Protein AF-A0A1J1J321-F1 (afdb_monomer_lite)

InterPro domains:
  IPR001199 Cytochrome b5-like heme/steroid binding domain [PF00173] (39-88)
  IPR018506 Cytochrome b5, heme-binding site [PS00191] (56-63)
  IPR036400 Cytochrome b5-like heme/steroid binding domain superfamily [G3DSA:3.10.120.10] (27-93)
  IPR036400 Cytochrome b5-like heme/steroid binding domain superfamily [SSF55856] (29-110)
  IPR053100 Cytochrome b5-related [PTHR16740] (10-153)

Secondary structure (DSSP, 8-state):
--------TT-SBSSPPTTTT-S---HHHHHHHHHHHTT-TTSEEETTEEE--HHHHHH-TT-S--SHHHHHH--STHHHHHHGGGEEEE-SSPPSBS----TTSHHHHHHHHHHHHHHHS---HHHHHHHHHHHHHHHHHHHHHHHHHHHHHHHHHHHTT--

Sequence (163 aa):
MSEDGQNKHASILRKYPTYRDDFVNGSWKWIEGRQMDDNAEGLWRVHDKLCDLKKFVTAHPGGSDITEAFEAYHLTEKASNILQKYFVKDAELPRNYKFTFKDDGFYRTLKRRATKVYENMDKSSLLLRKSKLISDLNLFLFFFTSLLFVRMRECFSISFRLV

Structure (mmCIF, N/CA/C/O backbone):
data_AF-A0A1J1J321-F1
#
_entry.id   AF-A0A1J1J321-F1
#
loop_
_atom_site.group_PDB
_atom_site.id
_atom_site.type_symbol
_atom_site.label_atom_id
_atom_site.label_alt_id
_atom_site.label_comp_id
_atom_site.label_asym_id
_atom_site.label_entity_id
_atom_site.label_seq_id
_atom_site.pdbx_PDB_ins_code
_atom_site.Cartn_x
_atom_site.Cartn_y
_atom_site.Cartn_z
_atom_site.occupancy
_atom_site.B_iso_or_equiv
_atom_site.auth_seq_id
_atom_site.auth_comp_id
_atom_site.auth_asym_id
_atom_site.auth_atom_id
_atom_site.pdbx_PDB_model_num
ATOM 1 N N . MET A 1 1 ? 2.886 -20.462 29.365 1.00 34.28 1 MET A N 1
ATOM 2 C CA . MET A 1 1 ? 3.421 -20.397 27.991 1.00 34.28 1 MET A CA 1
ATOM 3 C C . MET A 1 1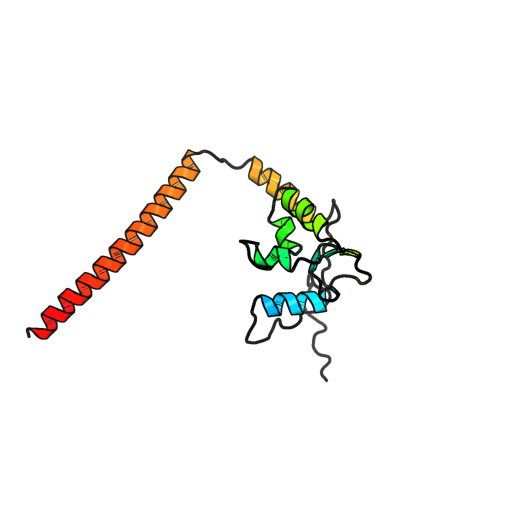 ? 3.894 -18.964 27.808 1.00 34.28 1 MET A C 1
ATOM 5 O O . MET A 1 1 ? 3.069 -18.067 27.860 1.00 34.28 1 MET A O 1
ATOM 9 N N . SER A 1 2 ? 5.213 -18.808 27.826 1.00 36.81 2 SER A N 1
ATOM 10 C CA . SER A 1 2 ? 6.068 -17.610 27.913 1.00 36.81 2 SER A CA 1
ATOM 11 C C . SER A 1 2 ? 5.434 -16.224 27.698 1.00 36.81 2 SER A C 1
ATOM 13 O O . SER A 1 2 ? 5.147 -15.813 26.576 1.00 36.81 2 SER A O 1
ATOM 15 N N . GLU A 1 3 ? 5.358 -15.471 28.798 1.00 42.59 3 GLU A N 1
ATOM 16 C CA . GLU A 1 3 ? 5.401 -14.006 28.835 1.00 42.59 3 GLU A CA 1
ATOM 17 C C . GLU A 1 3 ? 6.814 -13.532 28.442 1.00 42.59 3 GLU A C 1
ATOM 19 O O . GLU A 1 3 ? 7.637 -13.214 29.294 1.00 42.59 3 GLU A O 1
ATOM 24 N N . ASP A 1 4 ? 7.137 -13.528 27.150 1.00 41.94 4 ASP A N 1
ATOM 25 C CA . ASP A 1 4 ? 8.352 -12.878 26.646 1.00 41.94 4 ASP A CA 1
ATOM 26 C C . ASP A 1 4 ? 7.998 -12.051 25.408 1.00 41.94 4 ASP A C 1
ATOM 28 O O . ASP A 1 4 ? 7.535 -12.576 24.398 1.00 41.94 4 ASP A O 1
ATOM 32 N N . GLY A 1 5 ? 8.144 -10.731 25.509 1.00 45.97 5 GLY A N 1
ATOM 33 C CA . GLY A 1 5 ? 7.835 -9.822 24.402 1.00 45.97 5 GLY A CA 1
ATOM 34 C C . GLY A 1 5 ? 7.483 -8.386 24.788 1.00 45.97 5 GLY A C 1
ATOM 35 O O . GLY A 1 5 ? 7.221 -7.572 23.904 1.00 45.97 5 GLY A O 1
ATOM 36 N N . GLN A 1 6 ? 7.480 -8.029 26.077 1.00 42.66 6 GLN A N 1
ATOM 37 C CA . GLN A 1 6 ? 7.041 -6.700 26.527 1.00 42.66 6 GLN A CA 1
ATOM 38 C C . GLN A 1 6 ? 8.032 -5.537 26.326 1.00 42.66 6 GLN A C 1
ATOM 40 O O . GLN A 1 6 ? 7.723 -4.429 26.746 1.00 42.66 6 GLN A O 1
ATOM 45 N N . ASN A 1 7 ? 9.169 -5.683 25.638 1.00 52.00 7 ASN A N 1
ATOM 46 C CA . ASN A 1 7 ? 10.048 -4.528 25.398 1.00 52.00 7 ASN A CA 1
ATOM 47 C C . ASN A 1 7 ? 10.748 -4.547 24.039 1.00 52.00 7 ASN A C 1
ATOM 49 O O . ASN A 1 7 ? 11.848 -5.078 23.928 1.00 52.00 7 ASN A O 1
ATOM 53 N N . LYS A 1 8 ? 10.166 -3.870 23.034 1.00 44.06 8 LYS A N 1
ATOM 54 C CA . LYS A 1 8 ? 10.920 -3.262 21.917 1.00 44.06 8 LYS A CA 1
ATOM 55 C C . LYS A 1 8 ? 10.297 -1.918 21.502 1.00 44.06 8 LYS A C 1
ATOM 57 O O . LYS A 1 8 ? 9.257 -1.870 20.854 1.00 44.06 8 LYS A O 1
ATOM 62 N N . HIS A 1 9 ? 10.948 -0.841 21.948 1.00 48.03 9 HIS A N 1
ATOM 63 C CA . HIS A 1 9 ? 11.021 0.515 21.383 1.00 48.03 9 HIS A CA 1
ATOM 64 C C . HIS A 1 9 ? 9.906 0.946 20.414 1.00 48.03 9 HIS A C 1
ATOM 66 O O . HIS A 1 9 ? 9.877 0.498 19.275 1.00 48.03 9 HIS A O 1
ATOM 72 N N . ALA A 1 10 ? 9.046 1.877 20.851 1.00 51.78 10 ALA A N 1
ATOM 73 C CA . ALA A 1 10 ? 8.192 2.735 20.012 1.00 51.78 10 ALA A CA 1
ATOM 74 C C . ALA A 1 10 ? 7.673 2.099 18.701 1.00 51.78 10 ALA A C 1
ATOM 76 O O . ALA A 1 10 ? 7.763 2.695 17.630 1.00 51.78 10 ALA A O 1
ATOM 77 N N . SER A 1 11 ? 7.115 0.887 18.770 1.00 70.12 11 SER A N 1
ATOM 78 C CA . SER A 1 11 ? 6.530 0.258 17.587 1.00 70.12 11 SER A CA 1
ATOM 79 C C . SER A 1 11 ? 5.295 1.046 17.143 1.00 70.12 11 SER A C 1
ATOM 81 O O . SER A 1 11 ? 4.466 1.446 17.969 1.00 70.12 11 SER A O 1
ATOM 83 N N . ILE A 1 12 ? 5.159 1.274 15.835 1.00 80.50 12 ILE A N 1
ATOM 84 C CA . ILE A 1 12 ? 3.959 1.864 15.209 1.00 80.50 12 ILE A CA 1
ATOM 85 C C . ILE A 1 12 ? 2.721 0.965 15.377 1.00 80.50 12 ILE A C 1
ATOM 87 O O . ILE A 1 12 ? 1.590 1.413 15.165 1.00 80.50 12 ILE A O 1
ATOM 91 N N . LEU A 1 13 ? 2.952 -0.285 15.789 1.00 82.50 13 LEU A N 1
ATOM 92 C CA . LEU A 1 13 ? 1.957 -1.309 16.059 1.00 82.50 13 LEU A CA 1
ATOM 93 C C . LEU A 1 13 ? 1.618 -1.384 17.550 1.00 82.50 13 LEU A C 1
ATOM 95 O O . LEU A 1 13 ? 2.434 -1.034 18.407 1.00 82.50 13 LEU A O 1
ATOM 99 N N . ARG A 1 14 ? 0.409 -1.851 17.868 1.00 84.94 14 ARG A N 1
ATOM 100 C CA . ARG A 1 14 ? -0.016 -2.109 19.257 1.00 84.94 14 ARG A CA 1
ATOM 101 C C . ARG A 1 14 ? 0.354 -3.523 19.723 1.00 84.94 14 ARG A C 1
ATOM 103 O O . ARG A 1 14 ? 0.640 -3.721 20.895 1.00 84.94 14 ARG A O 1
ATOM 110 N N . LYS A 1 15 ? 0.381 -4.468 18.791 1.00 87.19 15 LYS A N 1
ATOM 111 C CA . LYS A 1 15 ? 0.632 -5.903 18.924 1.00 87.19 15 LYS A CA 1
ATOM 112 C C . LYS A 1 15 ? 1.557 -6.329 17.782 1.00 87.19 15 LYS A C 1
ATOM 114 O O . LYS A 1 15 ? 1.460 -5.813 16.666 1.00 87.19 15 LYS A O 1
ATOM 119 N N . TYR A 1 16 ? 2.460 -7.264 18.054 1.00 86.25 16 TYR A N 1
ATOM 120 C CA . TYR A 1 16 ? 3.321 -7.841 17.023 1.00 86.25 16 TYR A CA 1
ATOM 121 C C . TYR A 1 16 ? 2.485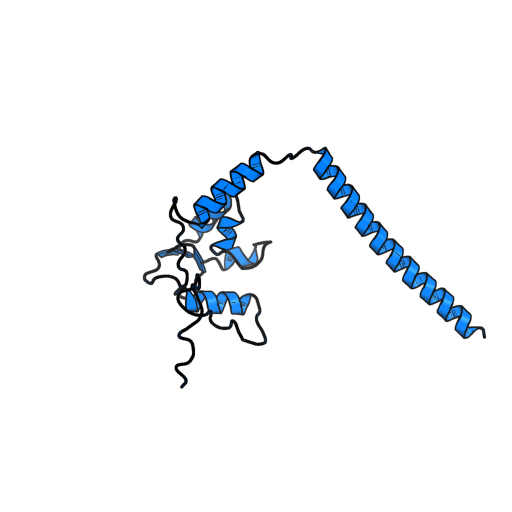 -8.590 15.962 1.00 86.25 16 TYR A C 1
ATOM 123 O O . TYR A 1 16 ? 1.538 -9.275 16.356 1.00 86.25 16 TYR A O 1
ATOM 131 N N . PRO A 1 17 ? 2.776 -8.459 14.650 1.00 88.25 17 PRO A N 1
ATOM 132 C CA . PRO A 1 17 ? 1.925 -9.040 13.619 1.00 88.25 17 PRO A CA 1
ATOM 133 C C . PRO A 1 17 ? 1.899 -10.567 13.659 1.00 88.25 17 PRO A C 1
ATOM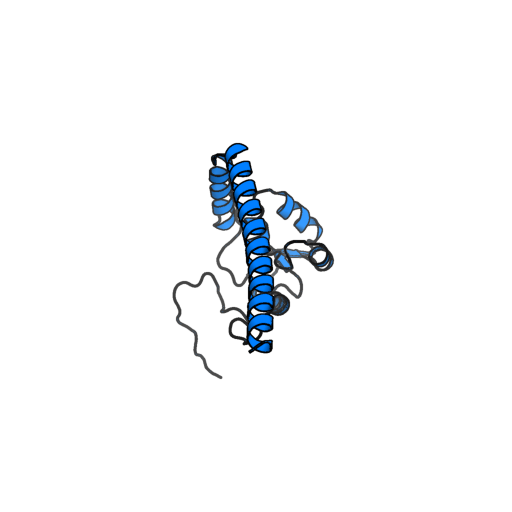 135 O O . PRO A 1 17 ? 2.937 -11.223 13.774 1.00 88.25 17 PRO A O 1
ATOM 138 N N . THR A 1 18 ? 0.706 -11.123 13.500 1.00 88.50 18 THR A N 1
ATOM 139 C CA . THR A 1 18 ? 0.479 -12.561 13.379 1.00 88.50 18 THR A CA 1
ATOM 140 C C . THR A 1 18 ? 1.156 -13.081 12.101 1.00 88.50 18 THR A C 1
ATOM 142 O O . THR A 1 18 ? 1.161 -12.406 11.071 1.00 88.50 18 THR A O 1
ATOM 145 N N . TYR A 1 19 ? 1.767 -14.270 12.175 1.00 88.75 19 TYR A N 1
ATOM 146 C CA . TYR A 1 19 ? 2.525 -14.922 11.090 1.00 88.75 19 TYR A CA 1
ATOM 147 C C . TYR A 1 19 ? 3.781 -14.187 10.599 1.00 88.75 19 TYR A C 1
ATOM 149 O O . TYR A 1 19 ? 4.318 -14.523 9.545 1.00 88.75 19 TYR A O 1
ATOM 157 N N . ARG A 1 20 ? 4.275 -13.179 11.329 1.00 84.94 20 ARG A N 1
ATOM 158 C CA . ARG A 1 20 ? 5.452 -12.410 10.898 1.00 84.94 20 ARG A CA 1
ATOM 159 C C . ARG A 1 20 ? 6.730 -13.246 10.815 1.00 84.94 20 ARG A C 1
ATOM 161 O O . ARG A 1 20 ? 7.523 -13.023 9.903 1.00 84.94 20 ARG A O 1
ATOM 168 N N . ASP A 1 21 ? 6.908 -14.165 11.759 1.00 87.75 21 ASP A N 1
ATOM 169 C CA . ASP A 1 21 ? 8.135 -14.957 11.923 1.00 87.75 21 ASP A CA 1
ATOM 170 C C . ASP A 1 21 ? 8.019 -16.359 11.312 1.00 87.75 21 ASP A C 1
ATOM 172 O O . ASP A 1 21 ? 8.935 -17.175 11.414 1.00 87.75 21 ASP A O 1
ATOM 176 N N . ASP A 1 22 ? 6.897 -16.646 10.658 1.00 86.81 22 ASP A N 1
ATOM 177 C CA . ASP A 1 22 ? 6.682 -17.924 10.005 1.00 86.81 22 ASP A CA 1
ATOM 178 C C . ASP A 1 22 ? 7.653 -18.084 8.818 1.00 86.81 22 ASP A C 1
ATOM 180 O O . ASP A 1 22 ? 8.045 -17.126 8.153 1.00 86.81 22 ASP A O 1
ATOM 184 N N . PHE A 1 23 ? 8.064 -19.321 8.536 1.00 80.88 23 PHE A N 1
ATOM 185 C CA . PHE A 1 23 ? 9.024 -19.594 7.460 1.00 80.88 23 PHE A CA 1
ATOM 186 C C . PHE A 1 23 ? 8.426 -19.363 6.059 1.00 80.88 23 PHE A C 1
ATOM 188 O O . PHE A 1 23 ? 9.123 -18.958 5.130 1.00 80.88 23 PHE A O 1
ATOM 195 N N . VAL A 1 24 ? 7.119 -19.605 5.905 1.00 79.12 24 VAL A N 1
ATOM 196 C CA . VAL A 1 24 ? 6.384 -19.426 4.644 1.00 79.12 24 VAL A CA 1
ATOM 197 C C . VAL A 1 24 ? 5.372 -18.301 4.807 1.00 79.12 24 VAL A C 1
ATOM 199 O O . VAL A 1 24 ? 4.303 -18.505 5.390 1.00 79.12 24 VAL A O 1
ATOM 202 N N . ASN A 1 25 ? 5.708 -17.134 4.250 1.00 76.31 25 ASN A N 1
ATOM 203 C CA . ASN A 1 25 ? 4.938 -15.895 4.388 1.00 76.31 25 ASN A CA 1
ATOM 204 C C . ASN A 1 25 ? 4.529 -15.380 3.008 1.00 76.31 25 ASN A C 1
ATOM 206 O O . ASN A 1 25 ? 5.188 -14.528 2.417 1.00 76.31 25 ASN A O 1
ATOM 210 N N . GLY A 1 26 ? 3.450 -15.950 2.471 1.00 80.94 26 GLY A N 1
ATOM 211 C CA . GLY A 1 26 ? 2.833 -15.484 1.229 1.00 80.94 26 GLY A CA 1
ATOM 212 C C . GLY A 1 26 ? 1.893 -14.295 1.447 1.00 80.94 26 GLY A C 1
ATOM 213 O O . GLY A 1 26 ? 1.523 -13.965 2.574 1.00 80.94 26 GLY A O 1
ATOM 214 N N . SER A 1 27 ? 1.441 -13.687 0.349 1.00 78.81 27 SER A N 1
ATOM 215 C CA . SER A 1 27 ? 0.465 -12.587 0.368 1.00 78.81 27 SER A CA 1
ATOM 216 C C . SER A 1 27 ? -0.851 -12.965 1.054 1.00 78.81 27 SER A C 1
ATOM 218 O O . SER A 1 27 ? -1.381 -12.176 1.827 1.00 78.81 27 SER A O 1
ATOM 220 N N . TRP A 1 28 ? -1.354 -14.182 0.829 1.00 81.19 28 TRP A N 1
ATOM 221 C CA . TRP A 1 28 ? -2.570 -14.693 1.473 1.00 81.19 28 TRP A CA 1
ATOM 222 C C . TRP A 1 28 ? -2.440 -14.725 3.000 1.00 81.19 28 TRP A C 1
ATOM 224 O O . TRP A 1 28 ? -3.331 -14.257 3.699 1.00 81.19 28 TRP A O 1
ATOM 234 N N . LYS A 1 29 ? -1.294 -15.188 3.507 1.00 87.31 29 LYS A N 1
ATOM 235 C CA . LYS A 1 29 ? -1.017 -15.306 4.941 1.00 87.31 29 LYS A CA 1
ATOM 236 C C . LYS A 1 29 ? -0.838 -13.943 5.594 1.00 87.31 29 LYS A C 1
ATOM 238 O O . LYS A 1 29 ? -1.255 -13.727 6.725 1.00 87.31 29 LYS A O 1
ATOM 243 N N . TRP A 1 30 ? -0.255 -13.001 4.852 1.00 84.50 30 TRP A N 1
ATOM 244 C CA . TRP A 1 30 ? -0.185 -11.608 5.272 1.00 84.50 30 TRP A CA 1
ATOM 245 C C . TRP A 1 30 ? -1.580 -10.983 5.402 1.00 84.50 30 TRP A C 1
ATOM 247 O O . TRP A 1 30 ? -1.851 -10.334 6.409 1.00 84.50 30 TRP A O 1
ATOM 257 N N . ILE A 1 31 ? -2.479 -11.207 4.434 1.00 84.19 31 ILE A N 1
ATOM 258 C CA . ILE A 1 31 ? -3.870 -10.725 4.514 1.00 84.19 31 ILE A CA 1
ATOM 259 C C . ILE A 1 31 ? -4.575 -11.361 5.703 1.00 84.19 31 ILE A C 1
ATOM 261 O O . ILE A 1 31 ? -5.188 -10.649 6.485 1.00 84.19 31 ILE A O 1
ATOM 265 N N . GLU A 1 32 ? -4.455 -12.675 5.865 1.00 87.56 32 GLU A N 1
ATOM 266 C CA . GLU A 1 32 ? -5.085 -13.406 6.961 1.00 87.56 32 GLU A CA 1
ATOM 267 C C . GLU A 1 32 ? -4.609 -12.884 8.327 1.00 87.56 32 GLU A C 1
ATOM 269 O O . GLU A 1 32 ? -5.422 -12.511 9.172 1.00 87.56 32 GLU A O 1
ATOM 274 N N . GLY A 1 33 ? -3.293 -12.733 8.512 1.00 89.31 33 GLY A N 1
ATOM 275 C CA . GLY A 1 33 ? -2.718 -12.143 9.721 1.00 89.31 33 GLY A CA 1
ATOM 276 C C . GLY A 1 33 ? -3.210 -10.714 9.966 1.00 89.31 33 GLY A C 1
ATOM 277 O O . GLY A 1 33 ? -3.582 -10.377 11.088 1.00 89.31 33 GLY A O 1
ATOM 278 N N . ARG A 1 34 ? -3.313 -9.888 8.915 1.00 86.38 34 ARG A N 1
ATOM 279 C CA . ARG A 1 34 ? -3.895 -8.538 9.011 1.00 86.38 34 ARG A CA 1
ATOM 280 C C . ARG A 1 34 ? -5.370 -8.566 9.397 1.00 86.38 34 ARG A C 1
ATOM 282 O O . ARG A 1 34 ? -5.777 -7.751 10.217 1.00 86.38 34 ARG A O 1
ATOM 289 N N . GLN A 1 35 ? -6.163 -9.487 8.853 1.00 88.50 35 GLN A N 1
ATOM 290 C CA . GLN A 1 35 ? -7.576 -9.621 9.208 1.00 88.50 35 GLN A CA 1
ATOM 291 C C . GLN A 1 35 ? -7.753 -9.954 10.689 1.00 88.50 35 GLN A C 1
ATOM 293 O O . GLN A 1 35 ? -8.629 -9.381 11.342 1.00 88.50 35 GLN A O 1
ATOM 298 N N . MET A 1 36 ? -6.897 -10.832 11.216 1.00 89.00 36 MET A N 1
ATOM 299 C CA . MET A 1 36 ? -6.877 -11.179 12.635 1.00 89.00 36 MET A CA 1
ATOM 300 C C . MET A 1 36 ? -6.403 -10.010 13.502 1.00 89.00 36 MET A C 1
ATOM 302 O O . MET A 1 36 ? -7.042 -9.677 14.497 1.00 89.00 36 MET A O 1
ATOM 306 N N . ASP A 1 37 ? -5.297 -9.364 13.135 1.00 89.56 37 ASP A N 1
ATOM 307 C CA . ASP A 1 37 ? -4.689 -8.318 13.957 1.00 89.56 37 ASP A CA 1
ATOM 308 C C . ASP A 1 37 ? -5.500 -7.020 13.974 1.00 89.56 37 ASP A C 1
ATOM 310 O O . ASP A 1 37 ? -5.583 -6.359 15.008 1.00 89.56 37 ASP A O 1
ATOM 314 N N . ASP A 1 38 ? -6.117 -6.650 12.853 1.00 87.62 38 ASP A N 1
ATOM 315 C CA . ASP A 1 38 ? -6.898 -5.419 12.734 1.00 87.62 38 ASP A CA 1
ATOM 316 C C . ASP A 1 38 ? -8.386 -5.602 13.037 1.00 87.62 38 ASP A C 1
ATOM 318 O O . ASP A 1 38 ? -9.164 -4.676 12.793 1.00 87.62 38 ASP A O 1
ATOM 322 N N . ASN A 1 39 ? -8.798 -6.753 13.579 1.00 87.75 39 ASN A N 1
ATOM 323 C CA . ASN A 1 39 ? -10.200 -7.058 13.879 1.00 87.75 39 ASN A CA 1
ATOM 324 C C . ASN A 1 39 ? -11.105 -6.826 12.655 1.00 87.75 39 ASN A C 1
ATOM 326 O O . ASN A 1 39 ? -12.115 -6.130 12.737 1.00 87.75 39 ASN A O 1
ATOM 330 N N . ALA A 1 40 ? -10.698 -7.342 11.493 1.00 87.38 40 ALA A N 1
ATOM 331 C CA . ALA A 1 40 ? -11.377 -7.075 10.228 1.00 87.38 40 ALA A CA 1
ATOM 332 C C . ALA A 1 40 ? -12.532 -8.046 9.926 1.00 87.38 40 ALA A C 1
ATOM 334 O O . ALA A 1 40 ? -13.128 -7.954 8.859 1.00 87.38 40 ALA A O 1
ATOM 335 N N . GLU A 1 41 ? -12.834 -8.985 10.829 1.00 88.81 41 GLU A N 1
ATOM 336 C CA . GLU A 1 41 ? -13.966 -9.925 10.719 1.00 88.81 41 GLU A CA 1
ATOM 337 C C . GLU A 1 41 ? -13.996 -10.722 9.397 1.00 88.81 41 GLU A C 1
ATOM 339 O O . GLU A 1 41 ? -15.052 -10.999 8.834 1.00 88.81 41 GLU A O 1
ATOM 344 N N . GLY A 1 42 ? -12.822 -11.066 8.857 1.00 86.25 42 GLY A N 1
ATOM 345 C CA . GLY A 1 42 ? -12.705 -11.758 7.565 1.00 86.25 42 GLY A CA 1
ATOM 346 C C . GLY A 1 42 ? -12.935 -10.870 6.331 1.00 86.25 42 GLY A C 1
ATOM 347 O O . GLY A 1 42 ? -12.871 -11.361 5.204 1.00 86.25 42 GLY A O 1
ATOM 348 N N . LEU A 1 43 ? -13.150 -9.566 6.520 1.00 89.00 43 LEU A N 1
ATOM 349 C CA . LEU A 1 43 ? -13.192 -8.538 5.478 1.00 89.00 43 LEU A CA 1
ATOM 350 C C . LEU A 1 43 ? -11.850 -7.802 5.380 1.00 89.00 43 LEU A C 1
ATOM 352 O O . LEU A 1 43 ? -10.901 -8.094 6.104 1.00 89.00 43 LEU A O 1
ATOM 356 N N . TRP A 1 44 ? -11.740 -6.839 4.467 1.00 87.88 44 TRP A N 1
ATOM 357 C CA . TRP A 1 44 ? -10.602 -5.924 4.430 1.00 87.88 44 TRP A CA 1
ATOM 358 C C . TRP A 1 44 ? -10.930 -4.681 5.229 1.00 87.88 44 TRP A C 1
ATOM 360 O O . TRP A 1 44 ? -11.972 -4.062 5.024 1.00 87.88 44 TRP A O 1
ATOM 370 N N . ARG A 1 45 ? -10.016 -4.282 6.107 1.00 86.44 45 ARG A N 1
ATOM 371 C CA . ARG A 1 45 ? -10.163 -3.042 6.853 1.00 86.44 45 ARG A CA 1
ATOM 372 C C . ARG A 1 45 ? -9.428 -1.911 6.146 1.00 86.44 45 ARG A C 1
ATOM 374 O O . ARG A 1 45 ? -8.227 -1.998 5.903 1.00 86.44 45 ARG A O 1
ATOM 381 N N . VAL A 1 46 ? -10.162 -0.850 5.828 1.00 84.50 46 VAL A N 1
ATOM 382 C CA . VAL A 1 46 ? -9.626 0.405 5.294 1.00 84.50 46 VAL A CA 1
ATOM 383 C C . VAL A 1 46 ? -10.111 1.519 6.213 1.00 84.50 46 VAL A C 1
ATOM 385 O O . VAL A 1 46 ? -11.312 1.755 6.323 1.00 84.50 46 VAL A O 1
ATOM 388 N N . HIS A 1 47 ? -9.193 2.207 6.895 1.00 84.19 47 HIS A N 1
ATOM 389 C CA . HIS A 1 47 ? -9.531 3.090 8.025 1.00 84.19 47 HIS A CA 1
ATOM 390 C C . HIS A 1 47 ? -10.233 2.310 9.146 1.00 84.19 47 HIS A C 1
ATOM 392 O O . HIS A 1 47 ? -9.775 1.250 9.563 1.00 84.19 47 HIS A O 1
ATOM 398 N N . ASP A 1 48 ? -11.353 2.825 9.634 1.00 86.88 48 ASP A N 1
ATOM 399 C CA . ASP A 1 48 ? -12.230 2.160 10.592 1.00 86.88 48 ASP A CA 1
ATOM 400 C C . ASP A 1 48 ? -13.462 1.565 9.900 1.00 86.88 48 ASP A C 1
ATOM 402 O O . ASP A 1 48 ? -14.502 1.388 10.518 1.00 86.88 48 ASP A O 1
ATOM 406 N N . LYS A 1 49 ? -13.325 1.239 8.608 1.00 88.44 49 LYS A N 1
ATOM 407 C CA . LYS A 1 49 ? -14.372 0.653 7.773 1.00 88.44 49 LYS A CA 1
ATOM 408 C C . LYS A 1 49 ? -13.984 -0.746 7.318 1.00 88.44 49 LYS A C 1
ATOM 410 O O . LYS A 1 49 ? -12.830 -0.982 6.954 1.00 88.44 49 LYS A O 1
ATOM 415 N N . LEU A 1 50 ? -14.953 -1.650 7.304 1.00 90.75 50 LEU A N 1
ATOM 416 C CA . LEU A 1 50 ? -14.824 -2.999 6.769 1.00 90.75 50 LEU A CA 1
ATOM 417 C C . LEU A 1 50 ? -15.435 -3.065 5.369 1.00 90.75 50 LEU A C 1
ATOM 419 O O . LEU A 1 50 ? -16.572 -2.638 5.151 1.00 90.75 50 LEU A O 1
ATOM 423 N N . CYS A 1 51 ? -14.669 -3.606 4.425 1.00 90.25 51 CYS A N 1
ATOM 424 C CA . CYS A 1 51 ? -15.005 -3.663 3.010 1.00 90.25 51 CYS A CA 1
ATOM 425 C C . CYS A 1 51 ? -14.895 -5.094 2.460 1.00 90.25 51 CYS A C 1
ATOM 427 O O . CYS A 1 51 ? -13.903 -5.786 2.710 1.00 90.25 51 CYS A O 1
ATOM 429 N N . ASP A 1 52 ? -15.865 -5.518 1.645 1.00 91.19 52 ASP A N 1
ATOM 430 C CA . ASP A 1 52 ? -15.781 -6.773 0.886 1.00 91.19 52 ASP A CA 1
ATOM 431 C C . ASP A 1 52 ? -15.104 -6.531 -0.463 1.00 91.19 52 ASP A C 1
ATOM 433 O O . ASP A 1 52 ? -15.722 -6.137 -1.452 1.00 91.19 52 ASP A O 1
ATOM 437 N N . LEU A 1 53 ? -13.800 -6.787 -0.501 1.00 86.75 53 LEU A N 1
ATOM 438 C CA . LEU A 1 53 ? -12.967 -6.548 -1.672 1.00 86.75 53 LEU A CA 1
ATOM 439 C C . LEU A 1 53 ? -12.622 -7.835 -2.431 1.00 86.75 53 LEU A C 1
ATOM 441 O O . LEU A 1 53 ? -11.771 -7.811 -3.322 1.00 86.75 53 LEU A O 1
ATOM 445 N N . LYS A 1 54 ? -13.322 -8.949 -2.169 1.00 87.12 54 LYS A N 1
ATOM 446 C CA . LYS A 1 54 ? -13.036 -10.251 -2.795 1.00 87.12 54 LYS A CA 1
ATOM 447 C C . LYS A 1 54 ? -13.057 -10.188 -4.326 1.00 87.12 54 LYS A C 1
ATOM 449 O O . LYS A 1 54 ? -12.156 -10.706 -4.978 1.00 87.12 54 LYS A O 1
ATOM 454 N N . LYS A 1 55 ? -14.057 -9.506 -4.898 1.00 85.38 55 LYS A N 1
ATOM 455 C CA . LYS A 1 55 ? -14.178 -9.289 -6.356 1.00 85.38 55 LYS A CA 1
ATOM 456 C C . LYS A 1 55 ? -13.191 -8.249 -6.890 1.00 85.38 55 LYS A C 1
ATOM 458 O O . LYS A 1 55 ? -12.787 -8.316 -8.048 1.00 85.38 55 LYS A O 1
ATOM 463 N N . PHE A 1 56 ? -12.822 -7.274 -6.062 1.00 85.00 56 PHE A N 1
ATOM 464 C CA . PHE A 1 56 ? -11.897 -6.217 -6.456 1.00 85.00 56 PHE A CA 1
ATOM 465 C C . PHE A 1 56 ? -10.480 -6.769 -6.623 1.00 85.00 56 PHE A C 1
ATOM 467 O O . PHE A 1 56 ? -9.854 -6.545 -7.654 1.00 85.00 56 PHE A O 1
ATOM 474 N N . VAL A 1 57 ? -10.008 -7.559 -5.654 1.00 84.19 57 VAL A N 1
ATOM 475 C CA . VAL A 1 57 ? -8.653 -8.130 -5.651 1.00 84.19 57 VAL A CA 1
ATOM 476 C C . VAL A 1 57 ? -8.396 -9.008 -6.873 1.00 84.19 57 VAL A C 1
ATOM 478 O O . VAL A 1 57 ? -7.318 -8.936 -7.452 1.00 84.19 57 VAL A O 1
ATOM 481 N N . THR A 1 58 ? -9.384 -9.791 -7.318 1.00 82.94 58 THR A N 1
ATOM 482 C CA . THR A 1 58 ? -9.235 -10.650 -8.506 1.00 82.94 58 THR A CA 1
ATOM 483 C C . THR A 1 58 ? -9.021 -9.871 -9.802 1.00 82.94 58 THR A C 1
ATOM 485 O O . THR A 1 58 ? -8.443 -10.405 -10.741 1.00 82.94 58 THR A O 1
ATOM 488 N N . ALA A 1 59 ? -9.478 -8.620 -9.865 1.00 82.50 59 ALA A N 1
ATOM 489 C CA . ALA A 1 59 ? -9.332 -7.754 -11.033 1.00 82.50 59 ALA A CA 1
ATOM 490 C C . ALA A 1 59 ? -8.215 -6.708 -10.864 1.00 82.50 59 ALA A C 1
ATOM 492 O O . ALA A 1 59 ? -7.979 -5.912 -11.773 1.00 82.50 59 ALA A O 1
ATOM 493 N N . HIS A 1 60 ? -7.551 -6.667 -9.704 1.00 79.25 60 HIS A N 1
ATOM 494 C CA . HIS A 1 60 ? -6.624 -5.598 -9.363 1.00 79.25 60 HIS A CA 1
ATOM 495 C C . HIS A 1 60 ? -5.192 -5.899 -9.856 1.00 79.25 60 HIS A C 1
ATOM 497 O O . HIS A 1 60 ? -4.581 -6.865 -9.395 1.00 79.25 60 HIS A O 1
ATOM 503 N N . PRO A 1 61 ? -4.595 -5.056 -10.728 1.00 75.38 61 PRO A N 1
ATOM 504 C CA . PRO A 1 61 ? -3.256 -5.302 -11.278 1.00 75.38 61 PRO A CA 1
ATOM 505 C C . PRO A 1 61 ? -2.128 -5.246 -10.238 1.00 75.38 61 PRO A C 1
ATOM 507 O O . PRO A 1 61 ? -1.064 -5.816 -10.454 1.00 75.38 61 PRO A O 1
ATOM 510 N N . GLY A 1 62 ? -2.341 -4.536 -9.123 1.00 69.50 62 GLY A N 1
ATOM 511 C CA . GLY A 1 62 ? -1.336 -4.314 -8.078 1.00 69.50 62 GLY A CA 1
ATOM 512 C C . GLY A 1 62 ? -1.299 -5.383 -6.983 1.00 69.50 62 GLY A C 1
ATOM 513 O O . GLY A 1 62 ? -0.611 -5.195 -5.984 1.00 69.50 62 GLY A O 1
ATOM 514 N N . GLY A 1 63 ? -2.049 -6.478 -7.133 1.00 71.69 63 GLY A N 1
ATOM 515 C CA . GLY A 1 63 ? -2.140 -7.535 -6.128 1.00 71.69 63 GLY A CA 1
ATOM 516 C C . GLY A 1 63 ? -3.172 -7.249 -5.035 1.00 71.69 63 GLY A C 1
ATOM 517 O O . GLY A 1 63 ? -4.102 -6.464 -5.219 1.00 71.69 63 GLY A O 1
ATOM 518 N N . SER A 1 64 ? -3.026 -7.940 -3.905 1.00 70.31 64 SER A N 1
ATOM 519 C CA . SER A 1 64 ? -4.077 -8.090 -2.891 1.00 70.31 64 SER A CA 1
ATOM 520 C C . SER A 1 64 ? -3.967 -7.158 -1.679 1.00 70.31 64 SER A C 1
ATOM 522 O O . SER A 1 64 ? -4.807 -7.250 -0.784 1.00 70.31 64 SER A O 1
ATOM 524 N N . ASP A 1 65 ? -2.956 -6.284 -1.627 1.00 68.50 65 ASP A N 1
ATOM 525 C CA . ASP A 1 65 ? -2.884 -5.237 -0.604 1.00 68.50 65 ASP A CA 1
ATOM 526 C C . ASP A 1 65 ? -3.660 -3.995 -1.064 1.00 68.50 65 ASP A C 1
ATOM 528 O O . ASP A 1 65 ? -3.318 -3.318 -2.032 1.00 68.50 65 ASP A O 1
ATOM 532 N N . ILE A 1 66 ? -4.742 -3.735 -0.348 1.00 67.44 66 ILE A N 1
ATOM 533 C CA . ILE A 1 66 ? -5.769 -2.716 -0.605 1.00 67.44 66 ILE A CA 1
ATOM 534 C C . ILE A 1 66 ? -6.055 -1.926 0.676 1.00 67.44 66 ILE A C 1
ATOM 536 O O . ILE A 1 66 ? -7.117 -1.332 0.844 1.00 67.44 66 ILE A O 1
ATOM 540 N N . THR A 1 67 ? -5.087 -1.952 1.592 1.00 72.12 67 THR A N 1
ATOM 541 C CA . THR A 1 67 ? -5.152 -1.329 2.909 1.00 72.12 67 THR A CA 1
ATOM 542 C C . THR A 1 67 ? -4.771 0.157 2.845 1.00 72.12 67 THR A C 1
ATOM 544 O O . THR A 1 67 ? -4.846 0.832 1.817 1.00 72.12 67 THR A O 1
ATOM 547 N N . GLU A 1 68 ? -4.315 0.688 3.971 1.00 73.31 68 GLU A N 1
ATOM 548 C CA . GLU A 1 68 ? -3.749 2.020 4.134 1.00 73.31 68 GLU A CA 1
ATOM 549 C C . GLU A 1 68 ? -2.676 2.373 3.092 1.00 73.31 68 GLU A C 1
ATOM 551 O O . GLU A 1 68 ? -2.638 3.493 2.573 1.00 73.31 68 GLU A O 1
ATOM 556 N N . ALA A 1 69 ? -1.800 1.411 2.787 1.00 72.19 69 ALA A N 1
ATOM 557 C CA . ALA A 1 69 ? -0.713 1.590 1.832 1.00 72.19 69 ALA A CA 1
ATOM 558 C C . ALA A 1 69 ? -1.249 1.855 0.421 1.00 72.19 69 ALA A C 1
ATOM 560 O O . ALA A 1 69 ? -0.719 2.710 -0.290 1.00 72.19 69 ALA A O 1
ATOM 561 N N . PHE A 1 70 ? -2.344 1.194 0.046 1.00 77.38 70 PHE A N 1
ATOM 562 C CA . PHE A 1 70 ? -2.988 1.384 -1.244 1.00 77.38 70 PHE A CA 1
ATOM 563 C C . PHE A 1 70 ? -3.524 2.814 -1.402 1.00 77.38 70 PHE A C 1
ATOM 565 O O . PHE A 1 70 ? -3.234 3.465 -2.406 1.00 77.38 70 PHE A O 1
ATOM 572 N N . GLU A 1 71 ? -4.236 3.367 -0.415 1.00 77.50 71 GLU A N 1
ATOM 573 C CA . GLU A 1 71 ? -4.755 4.741 -0.525 1.00 77.50 71 GLU A CA 1
ATOM 574 C C . GLU A 1 71 ? -3.654 5.814 -0.442 1.00 77.50 71 GLU A C 1
ATOM 576 O O . GLU A 1 71 ? -3.766 6.876 -1.071 1.00 77.50 71 GLU A O 1
ATOM 581 N N . ALA A 1 72 ? -2.590 5.548 0.320 1.00 76.44 72 ALA A N 1
ATOM 582 C CA . ALA A 1 72 ? -1.434 6.434 0.411 1.00 76.44 72 ALA A CA 1
ATOM 583 C C . ALA A 1 72 ? -0.614 6.449 -0.890 1.00 76.44 72 ALA A C 1
ATOM 585 O O . ALA A 1 72 ? -0.145 7.510 -1.298 1.00 76.44 72 ALA A O 1
ATOM 586 N N . TYR A 1 73 ? -0.481 5.297 -1.556 1.00 79.19 73 TYR A N 1
ATOM 587 C CA . TYR A 1 73 ? 0.228 5.168 -2.830 1.00 79.19 73 TYR A CA 1
ATOM 588 C C . TYR A 1 73 ? -0.492 5.899 -3.969 1.00 79.19 73 TYR A C 1
ATOM 590 O O . TYR A 1 73 ? 0.128 6.568 -4.798 1.00 79.19 73 TYR A O 1
ATOM 598 N N . HIS A 1 74 ? -1.821 5.825 -3.999 1.00 81.50 74 HIS A N 1
ATOM 599 C CA . HIS A 1 74 ? -2.613 6.513 -5.007 1.00 81.50 74 HIS A CA 1
ATOM 600 C C . HIS A 1 74 ? -2.768 7.989 -4.647 1.00 81.50 74 HIS A C 1
ATOM 602 O O . HIS A 1 74 ? -3.664 8.358 -3.894 1.00 81.50 74 HIS A O 1
ATOM 608 N N . LEU A 1 75 ? -1.938 8.860 -5.229 1.00 80.50 75 LEU A N 1
ATOM 609 C CA . LEU A 1 75 ? -1.988 10.310 -4.979 1.00 80.50 75 LEU A CA 1
ATOM 610 C C . LEU A 1 75 ? -3.356 10.948 -5.301 1.00 80.50 75 LEU A C 1
ATOM 612 O O . LEU A 1 75 ? -3.717 11.953 -4.696 1.00 80.50 75 LEU A O 1
ATOM 616 N N . THR A 1 76 ? -4.142 10.342 -6.197 1.00 80.81 76 THR A N 1
ATOM 617 C CA . THR A 1 76 ? -5.497 10.800 -6.555 1.00 80.81 76 THR A CA 1
ATOM 618 C C . THR A 1 76 ? -6.583 10.237 -5.629 1.00 80.81 76 THR A C 1
ATOM 620 O O . THR A 1 76 ? -6.388 9.238 -4.937 1.00 80.81 76 THR A O 1
ATOM 623 N N . GLU A 1 77 ? -7.770 10.845 -5.646 1.00 80.88 77 GLU A N 1
ATOM 624 C CA . GLU A 1 77 ? -8.931 10.381 -4.866 1.00 80.88 77 GLU A CA 1
ATOM 625 C C . GLU A 1 77 ? -9.636 9.156 -5.464 1.00 80.88 77 GLU A C 1
ATOM 627 O O . GLU A 1 77 ? -10.469 8.537 -4.806 1.00 80.88 77 GLU A O 1
ATOM 632 N N . LYS A 1 78 ? -9.274 8.749 -6.689 1.00 83.88 78 LYS A N 1
ATOM 633 C CA . LYS A 1 78 ? -9.909 7.624 -7.396 1.00 83.88 78 LYS A CA 1
ATOM 634 C C . LYS A 1 78 ? -9.909 6.335 -6.570 1.00 83.88 78 LYS A C 1
ATOM 636 O O . LYS A 1 78 ? -10.916 5.633 -6.546 1.00 83.88 78 LYS A O 1
ATOM 641 N N . ALA A 1 79 ? -8.803 6.059 -5.878 1.00 82.38 79 ALA A N 1
ATOM 642 C CA . ALA A 1 79 ? -8.657 4.896 -5.007 1.00 82.38 79 ALA A CA 1
ATOM 643 C C . ALA A 1 79 ? -9.607 4.948 -3.799 1.00 82.38 79 ALA A C 1
ATOM 645 O O . ALA A 1 79 ? -10.241 3.954 -3.470 1.00 82.38 79 ALA A O 1
ATOM 646 N N . SER A 1 80 ? -9.770 6.115 -3.176 1.00 81.12 80 SER A N 1
ATOM 647 C CA . SER A 1 80 ? -10.700 6.275 -2.052 1.00 81.12 80 SER A CA 1
ATOM 648 C C . SER A 1 80 ? -12.151 6.087 -2.513 1.00 81.12 80 SER A C 1
ATOM 650 O O . SER A 1 80 ? -12.913 5.329 -1.918 1.00 81.12 80 SER A O 1
ATOM 652 N N . ASN A 1 81 ? -12.504 6.693 -3.651 1.00 86.19 81 ASN A N 1
ATOM 653 C CA . ASN A 1 81 ? -13.861 6.655 -4.198 1.00 86.19 81 ASN A CA 1
ATOM 654 C C . ASN A 1 81 ? -14.277 5.254 -4.671 1.00 86.19 81 ASN A C 1
ATOM 656 O O . ASN A 1 81 ? -15.444 4.886 -4.555 1.00 86.19 81 ASN A O 1
ATOM 660 N N . ILE A 1 82 ? -13.349 4.451 -5.205 1.00 86.56 82 ILE A N 1
ATOM 661 C CA . ILE A 1 82 ? -13.672 3.076 -5.610 1.00 86.56 82 ILE A CA 1
ATOM 662 C C . ILE A 1 82 ? -13.865 2.158 -4.401 1.00 86.56 82 ILE A C 1
ATOM 664 O O . ILE A 1 82 ? -14.770 1.327 -4.427 1.00 86.56 82 ILE A O 1
ATOM 668 N N . LEU A 1 83 ? -13.080 2.338 -3.332 1.00 84.31 83 LEU A N 1
ATOM 669 C CA . LEU A 1 83 ? -13.187 1.528 -2.115 1.00 84.31 83 LEU A CA 1
ATOM 670 C C . LEU A 1 83 ? -14.520 1.743 -1.390 1.00 84.31 83 LEU A C 1
ATOM 672 O O . LEU A 1 83 ? -15.062 0.791 -0.835 1.00 84.31 83 LEU A O 1
ATOM 676 N N . GLN A 1 84 ? -15.095 2.949 -1.462 1.00 85.25 84 GLN A N 1
ATOM 677 C CA . GLN A 1 84 ? -16.415 3.244 -0.887 1.00 85.25 84 GLN A CA 1
ATOM 678 C C . GLN A 1 84 ? -17.530 2.339 -1.433 1.00 85.25 84 GLN A C 1
ATOM 680 O O . GLN A 1 84 ? -18.482 2.056 -0.714 1.00 85.25 84 GLN A O 1
ATOM 685 N N . LYS A 1 85 ? -17.411 1.839 -2.671 1.00 89.00 85 LYS A N 1
ATOM 686 C CA . LYS A 1 85 ? -18.410 0.940 -3.282 1.00 89.00 85 LYS A CA 1
ATOM 687 C C . LYS A 1 85 ? -18.478 -0.438 -2.626 1.00 89.00 85 LYS A C 1
ATOM 689 O O . LYS A 1 85 ? -19.466 -1.140 -2.803 1.00 89.00 85 LYS A O 1
ATOM 694 N N . TYR A 1 86 ? -17.420 -0.823 -1.922 1.00 89.25 86 TYR A N 1
ATOM 695 C CA . TYR A 1 86 ? -17.280 -2.127 -1.279 1.00 89.25 86 TYR A CA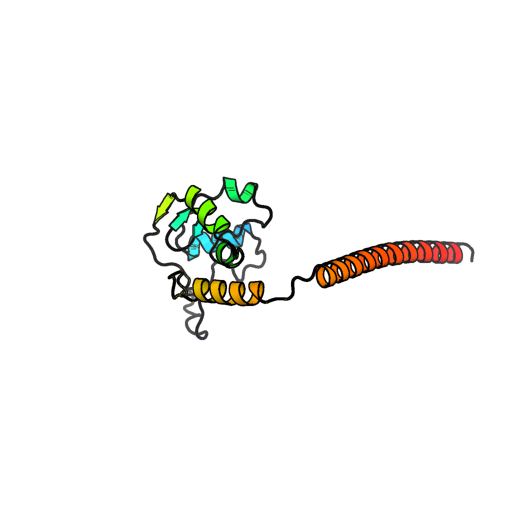 1
ATOM 696 C C . TYR A 1 86 ? -17.473 -2.049 0.235 1.00 89.25 86 TYR A C 1
ATOM 698 O O . TYR A 1 86 ? -17.231 -3.031 0.930 1.00 89.25 86 TYR A O 1
ATOM 706 N N . PHE A 1 87 ? -17.877 -0.884 0.746 1.00 91.50 87 PHE A N 1
ATOM 707 C CA . PHE A 1 87 ? -18.151 -0.671 2.158 1.00 91.50 87 PHE A CA 1
ATOM 708 C C . PHE A 1 87 ? -19.287 -1.575 2.643 1.00 91.50 87 PHE A C 1
ATOM 710 O O . PHE A 1 87 ? -20.339 -1.649 2.010 1.00 91.50 87 PHE A O 1
ATOM 717 N N . VAL A 1 88 ? -19.069 -2.226 3.784 1.00 92.88 88 VAL A N 1
ATOM 718 C CA . VAL A 1 88 ? -20.061 -3.086 4.437 1.00 92.88 88 VAL A CA 1
ATOM 719 C C . VAL A 1 88 ? -20.542 -2.440 5.731 1.00 92.88 88 VAL A C 1
ATOM 721 O O . VAL A 1 88 ? -21.734 -2.184 5.881 1.00 92.88 88 VAL A O 1
ATOM 724 N N . LYS A 1 89 ? -19.622 -2.175 6.664 1.00 92.25 89 LYS A N 1
ATOM 725 C CA . LYS A 1 89 ? -19.925 -1.588 7.975 1.00 92.25 89 LYS A CA 1
ATOM 726 C C . LYS A 1 89 ? -18.697 -0.929 8.598 1.00 92.25 89 LYS A C 1
ATOM 728 O O . LYS A 1 89 ? -17.572 -1.149 8.145 1.00 92.25 89 LYS A O 1
ATOM 733 N N . ASP A 1 90 ? -18.909 -0.152 9.651 1.00 91.44 90 ASP A N 1
ATOM 734 C CA . ASP A 1 90 ? -17.823 0.364 10.484 1.00 91.44 90 ASP A CA 1
ATOM 735 C C . ASP A 1 90 ? -17.295 -0.726 11.431 1.00 91.44 90 ASP A C 1
ATOM 737 O O . ASP A 1 90 ? -18.014 -1.653 11.808 1.00 91.44 90 ASP A O 1
ATOM 741 N N . ALA A 1 91 ? -16.017 -0.635 11.788 1.00 89.75 91 ALA A N 1
ATOM 742 C CA . ALA A 1 91 ? -15.366 -1.567 12.698 1.00 89.75 91 ALA A CA 1
ATOM 743 C C . ALA A 1 91 ? -15.596 -1.158 14.161 1.00 89.75 91 ALA A C 1
ATOM 745 O O . ALA A 1 91 ? -15.364 -0.010 14.536 1.00 89.75 91 ALA A O 1
ATOM 746 N N . GLU A 1 92 ? -15.980 -2.116 15.004 1.00 88.12 92 GLU A N 1
ATOM 747 C CA . GLU A 1 92 ? -16.291 -1.865 16.421 1.00 88.12 92 GLU A CA 1
ATOM 748 C C . GLU A 1 92 ? -15.032 -1.757 17.296 1.00 88.12 92 GLU A C 1
ATOM 750 O O . GLU A 1 92 ? -15.000 -1.031 18.290 1.00 88.12 92 GLU A O 1
ATOM 755 N N . LEU A 1 93 ? -13.968 -2.467 16.913 1.00 88.38 93 LEU A N 1
ATOM 756 C CA . LEU A 1 93 ? -12.723 -2.554 17.674 1.00 88.38 93 LEU A CA 1
ATOM 757 C C . LEU A 1 93 ? -11.612 -1.693 17.060 1.00 88.38 93 LEU A C 1
ATOM 759 O O . LEU A 1 93 ? -11.571 -1.500 15.842 1.00 88.38 93 LEU A O 1
ATOM 763 N N . PRO A 1 94 ? -10.651 -1.197 17.861 1.00 85.31 94 PRO A N 1
ATOM 764 C CA . PRO A 1 94 ? -9.509 -0.457 17.336 1.00 85.31 94 PRO A CA 1
ATOM 765 C C . PRO A 1 94 ? -8.565 -1.352 16.512 1.00 85.31 94 PRO A C 1
ATOM 767 O O . PRO A 1 94 ? -8.458 -2.556 16.744 1.00 85.31 94 PRO A O 1
ATOM 770 N N . ARG A 1 95 ? -7.842 -0.742 15.565 1.00 86.25 95 ARG A N 1
ATOM 771 C CA . ARG A 1 95 ? -6.793 -1.405 14.763 1.00 86.25 95 ARG A CA 1
ATOM 772 C C . ARG A 1 95 ? -5.525 -1.690 15.554 1.00 86.25 95 ARG A C 1
ATOM 774 O O . ARG A 1 95 ? -5.243 -1.039 16.565 1.00 86.25 95 ARG A O 1
ATOM 781 N N . ASN A 1 96 ? -4.683 -2.547 14.979 1.00 87.06 96 ASN A N 1
ATOM 782 C CA . ASN A 1 96 ? -3.333 -2.808 15.456 1.00 87.06 96 ASN A CA 1
ATOM 783 C C . ASN A 1 96 ? -2.304 -1.733 15.038 1.00 87.06 96 ASN A C 1
ATOM 785 O O . ASN A 1 96 ? -1.104 -1.894 15.233 1.00 87.06 96 ASN A O 1
ATOM 789 N N . TYR A 1 97 ? -2.742 -0.598 14.491 1.00 83.44 97 TYR A N 1
ATOM 790 C CA . TYR A 1 97 ? -1.874 0.530 14.146 1.00 83.44 97 TYR A CA 1
ATOM 791 C C . TYR A 1 97 ? -2.178 1.766 14.995 1.00 83.44 97 TYR A C 1
ATOM 793 O O . TYR A 1 97 ? -3.316 2.034 15.383 1.00 83.44 97 TYR A O 1
ATOM 801 N N . LYS A 1 98 ? -1.134 2.548 15.286 1.00 83.12 98 LYS A N 1
ATOM 802 C CA . LYS A 1 98 ? -1.248 3.825 16.013 1.00 83.12 98 LYS A CA 1
ATOM 803 C C . LYS A 1 98 ? -1.570 5.005 15.097 1.00 83.12 98 LYS A C 1
ATOM 805 O O . LYS A 1 98 ? -2.103 6.010 15.559 1.00 83.12 98 LYS A O 1
ATOM 810 N N . PHE A 1 99 ? -1.258 4.894 13.807 1.00 79.88 99 PHE A N 1
ATOM 811 C CA . PHE A 1 99 ? -1.516 5.958 12.845 1.00 79.88 99 PHE A CA 1
ATOM 812 C C . PHE A 1 99 ? -2.981 6.000 12.418 1.00 79.88 99 PHE A C 1
ATOM 814 O O . PHE A 1 99 ? -3.614 4.983 12.129 1.00 79.88 99 PHE A O 1
ATOM 821 N N . THR A 1 100 ? -3.502 7.217 12.336 1.00 76.50 100 THR A N 1
ATOM 822 C CA . THR A 1 100 ? -4.860 7.496 11.880 1.00 76.50 100 THR A CA 1
ATOM 823 C C . THR A 1 100 ? -4.832 8.152 10.502 1.00 76.50 100 THR A C 1
ATOM 825 O O . THR A 1 100 ? -3.811 8.681 10.054 1.00 76.50 100 THR A O 1
ATOM 828 N N . PHE A 1 101 ? -5.981 8.119 9.837 1.00 75.00 101 PHE A N 1
ATOM 829 C CA . PHE A 1 101 ? -6.223 8.776 8.552 1.00 75.00 101 PHE A CA 1
ATOM 830 C C . PHE A 1 101 ? -7.057 10.040 8.688 1.00 75.00 101 PHE A C 1
ATOM 832 O O . PHE A 1 101 ? -7.682 10.487 7.724 1.00 75.00 101 PHE A O 1
ATOM 839 N N . LYS A 1 102 ? -7.042 10.630 9.887 1.00 82.62 102 LYS A N 1
ATOM 840 C CA . LYS A 1 102 ? -7.558 11.978 10.076 1.00 82.62 102 LYS A CA 1
ATOM 841 C C . LYS A 1 102 ? -6.892 12.909 9.073 1.00 82.62 102 LYS A C 1
ATOM 843 O O . LYS A 1 102 ? -5.757 12.665 8.650 1.00 82.62 102 LYS A O 1
ATOM 848 N N . ASP A 1 103 ? -7.603 13.955 8.684 1.00 82.88 103 ASP A N 1
ATOM 849 C CA . ASP A 1 103 ? -7.097 14.867 7.667 1.00 82.88 103 ASP A CA 1
ATOM 850 C C . ASP A 1 103 ? -5.764 15.514 8.086 1.00 82.88 103 ASP A C 1
ATOM 852 O O . ASP A 1 103 ? -4.860 15.664 7.270 1.00 82.88 103 ASP A O 1
ATOM 856 N N . ASP A 1 104 ? -5.570 15.777 9.374 1.00 85.38 104 ASP A N 1
ATOM 857 C CA . ASP A 1 104 ? -4.327 16.258 9.990 1.00 85.38 104 ASP A CA 1
ATOM 858 C C . ASP A 1 104 ? -3.338 15.137 10.382 1.00 85.38 104 ASP A C 1
ATOM 860 O O . ASP A 1 104 ? -2.226 15.402 10.837 1.00 85.38 104 ASP A O 1
ATOM 864 N N . GLY A 1 105 ? -3.702 13.873 10.164 1.00 84.25 105 GLY A N 1
ATOM 865 C CA . GLY A 1 105 ? -2.906 12.697 10.505 1.00 84.25 105 GLY A CA 1
ATOM 866 C C . GLY A 1 105 ? -1.695 12.464 9.592 1.00 84.25 105 GLY A C 1
ATOM 867 O O . GLY A 1 105 ? -1.479 13.144 8.583 1.00 84.25 105 GLY A O 1
ATOM 868 N N . PHE A 1 106 ? -0.901 11.442 9.934 1.00 84.38 106 PHE A N 1
ATOM 869 C CA . PHE A 1 106 ? 0.355 11.110 9.249 1.00 84.38 106 PHE A CA 1
ATOM 870 C C . PHE A 1 106 ? 0.165 10.856 7.748 1.00 84.38 106 PHE A C 1
ATOM 872 O O . PHE A 1 106 ? 0.804 11.516 6.932 1.00 84.38 106 PHE A O 1
ATOM 879 N N . TYR A 1 107 ? -0.732 9.939 7.367 1.00 82.19 107 TYR A N 1
ATOM 880 C CA . TYR A 1 107 ? -0.879 9.519 5.969 1.00 82.19 107 TYR A CA 1
ATOM 881 C C . TYR A 1 107 ? -1.413 10.630 5.061 1.00 82.19 107 TYR A C 1
ATOM 883 O O . TYR A 1 107 ? -0.899 10.819 3.960 1.00 82.19 107 TYR A O 1
ATOM 891 N N . ARG A 1 108 ? -2.405 11.406 5.519 1.00 84.88 108 ARG A N 1
ATOM 892 C CA . ARG A 1 108 ? -2.962 12.536 4.753 1.00 84.88 108 ARG A CA 1
ATOM 893 C C . ARG A 1 108 ? -1.950 13.666 4.613 1.00 84.88 108 ARG A C 1
ATOM 895 O O . ARG A 1 108 ? -1.788 14.220 3.526 1.00 84.88 108 ARG A O 1
ATOM 902 N N . THR A 1 109 ? -1.190 13.942 5.670 1.00 88.12 109 THR A N 1
ATOM 903 C CA . THR A 1 109 ? -0.089 14.909 5.624 1.00 88.12 109 THR A CA 1
ATOM 904 C C . THR A 1 109 ? 1.028 14.458 4.688 1.00 88.12 109 THR A C 1
ATOM 906 O O . THR A 1 109 ? 1.479 15.255 3.863 1.00 88.12 109 THR A O 1
ATOM 909 N N . LEU A 1 110 ? 1.440 13.190 4.761 1.00 87.38 110 LEU A N 1
ATOM 910 C CA . LEU A 1 110 ? 2.430 12.607 3.858 1.00 87.38 110 LEU A CA 1
ATOM 911 C C . LEU A 1 110 ? 1.963 12.711 2.404 1.00 87.38 110 LEU A C 1
ATOM 913 O O . LEU A 1 110 ? 2.704 13.230 1.574 1.00 87.38 110 LEU A O 1
ATOM 917 N N . LYS A 1 111 ? 0.720 12.307 2.119 1.00 86.25 111 LYS A N 1
ATOM 918 C CA . LYS A 1 111 ? 0.113 12.385 0.786 1.00 86.25 111 LYS A CA 1
ATOM 919 C C . LYS A 1 111 ? 0.123 13.817 0.250 1.00 86.25 111 LYS A C 1
ATOM 921 O O . LYS A 1 111 ? 0.654 14.041 -0.828 1.00 86.25 111 LYS A O 1
ATOM 926 N N . ARG A 1 112 ? -0.352 14.809 1.018 1.00 88.44 112 ARG A N 1
ATOM 927 C CA . ARG A 1 112 ? -0.327 16.229 0.605 1.00 88.44 112 ARG A CA 1
ATOM 928 C C . ARG A 1 112 ? 1.085 16.737 0.314 1.00 88.44 112 ARG A C 1
ATOM 930 O O . ARG A 1 112 ? 1.284 17.458 -0.661 1.00 88.44 112 ARG A O 1
ATOM 937 N N . ARG A 1 113 ? 2.066 16.391 1.154 1.00 90.81 113 ARG A N 1
ATOM 938 C CA . ARG A 1 113 ? 3.467 16.796 0.951 1.00 90.81 113 ARG A CA 1
ATOM 939 C C . ARG A 1 113 ? 4.054 16.141 -0.297 1.00 90.81 113 ARG A C 1
ATOM 941 O O . ARG A 1 113 ? 4.636 16.841 -1.118 1.00 90.81 113 ARG A O 1
ATOM 948 N N . ALA A 1 114 ? 3.852 14.836 -0.462 1.00 88.88 114 ALA A N 1
ATOM 949 C CA . ALA A 1 114 ? 4.307 14.087 -1.627 1.00 88.88 114 ALA A CA 1
ATOM 950 C C . ALA A 1 114 ? 3.678 14.617 -2.923 1.00 88.88 114 ALA A C 1
ATOM 952 O O . ALA A 1 114 ? 4.398 14.822 -3.895 1.00 88.88 114 ALA A O 1
ATOM 953 N N . THR A 1 115 ? 2.376 14.924 -2.923 1.00 87.25 115 THR A N 1
ATOM 954 C CA . THR A 1 115 ? 1.688 15.530 -4.071 1.00 87.25 115 THR A CA 1
ATOM 955 C C . THR A 1 115 ? 2.308 16.872 -4.451 1.00 87.25 115 THR A C 1
ATOM 957 O O . THR A 1 115 ? 2.633 17.063 -5.617 1.00 87.25 115 THR A O 1
ATOM 960 N N . LYS A 1 116 ? 2.578 17.762 -3.485 1.00 90.12 116 LYS A N 1
ATOM 961 C CA . LYS A 1 116 ? 3.243 19.051 -3.758 1.00 90.12 116 LYS A CA 1
ATOM 962 C C . LYS A 1 116 ? 4.631 18.875 -4.375 1.00 90.12 116 LYS A C 1
ATOM 964 O O . LYS A 1 116 ? 4.978 19.563 -5.329 1.00 90.12 116 LYS A O 1
ATOM 969 N N . VAL A 1 117 ? 5.433 17.948 -3.848 1.00 90.06 117 VAL A N 1
ATOM 970 C CA . VAL A 1 117 ? 6.751 17.642 -4.430 1.00 90.06 117 VAL A CA 1
ATOM 971 C C . VAL A 1 117 ? 6.596 17.076 -5.843 1.00 90.06 117 VAL A C 1
ATOM 973 O O . VAL A 1 117 ? 7.321 17.477 -6.747 1.00 90.06 117 VAL A O 1
ATOM 976 N N . TYR A 1 118 ? 5.623 16.190 -6.057 1.00 85.56 118 TYR A N 1
ATOM 977 C CA . TYR A 1 118 ? 5.333 15.604 -7.363 1.00 85.56 118 TYR A CA 1
ATOM 978 C C . TYR A 1 118 ? 4.840 16.625 -8.392 1.00 85.56 118 TYR A C 1
ATOM 980 O O . TYR A 1 118 ? 5.169 16.513 -9.569 1.00 85.56 118 TYR A O 1
ATOM 988 N N . GLU A 1 119 ? 4.056 17.619 -7.990 1.00 86.50 119 GLU A N 1
ATOM 989 C CA . GLU A 1 119 ? 3.613 18.715 -8.858 1.00 86.50 119 GLU A CA 1
ATOM 990 C C . GLU A 1 119 ? 4.782 19.587 -9.319 1.00 86.50 119 GLU A C 1
ATOM 992 O O . GLU A 1 119 ? 4.831 19.938 -10.495 1.00 86.50 119 GLU A O 1
ATOM 997 N N . ASN A 1 120 ? 5.743 19.838 -8.428 1.00 85.19 120 ASN A N 1
ATOM 998 C CA . ASN A 1 120 ? 6.907 20.689 -8.681 1.00 85.19 120 ASN A CA 1
ATOM 999 C C . ASN A 1 120 ? 8.094 19.964 -9.337 1.00 85.19 120 ASN A C 1
ATOM 1001 O O . ASN A 1 120 ? 9.093 20.603 -9.666 1.00 85.19 120 ASN A O 1
ATOM 1005 N N . MET A 1 121 ? 8.029 18.640 -9.504 1.00 83.25 121 MET A N 1
ATOM 1006 C CA . MET A 1 121 ? 9.071 17.890 -10.207 1.00 83.25 121 MET A CA 1
ATOM 1007 C C . MET A 1 121 ? 9.067 18.211 -11.703 1.00 83.25 121 MET A C 1
ATOM 1009 O O . MET A 1 121 ? 8.005 18.304 -12.321 1.00 83.25 121 MET A O 1
ATOM 1013 N N . ASP A 1 122 ? 10.260 18.310 -12.299 1.00 79.44 122 ASP A N 1
ATOM 1014 C CA . ASP A 1 122 ? 10.389 18.456 -13.746 1.00 79.44 122 ASP A CA 1
ATOM 1015 C C . ASP A 1 122 ? 9.889 17.184 -14.446 1.00 79.44 122 ASP A C 1
ATOM 1017 O O . ASP A 1 122 ? 10.528 16.131 -14.432 1.00 79.44 122 ASP A O 1
ATOM 1021 N N . LYS A 1 123 ? 8.708 17.291 -15.057 1.00 74.00 123 LYS A N 1
ATOM 1022 C CA . LYS A 1 123 ? 8.074 16.239 -15.863 1.00 74.00 123 LYS A CA 1
ATOM 1023 C C . LYS A 1 123 ? 8.396 16.401 -17.342 1.00 74.00 123 LYS A C 1
ATOM 1025 O O . LYS A 1 123 ? 7.646 15.896 -18.182 1.00 74.00 123 LYS A O 1
ATOM 1030 N N . SER A 1 124 ? 9.459 17.137 -17.676 1.00 77.44 124 SER A N 1
ATOM 1031 C CA . SER A 1 124 ? 9.843 17.374 -19.057 1.00 77.44 124 SER A CA 1
ATOM 1032 C C . SER A 1 124 ? 9.861 16.057 -19.831 1.00 77.44 124 SER A C 1
ATOM 1034 O O . SER A 1 124 ? 10.433 15.038 -19.427 1.00 77.44 124 SER A O 1
ATOM 1036 N N . SER A 1 125 ? 9.198 16.075 -20.986 1.00 68.81 125 SER A N 1
ATOM 1037 C CA . SER A 1 125 ? 9.123 14.925 -21.888 1.00 68.81 125 SER A CA 1
ATOM 1038 C C . SER A 1 125 ? 10.516 14.425 -22.292 1.00 68.81 125 SER A C 1
ATOM 1040 O O . SER A 1 125 ? 10.680 13.252 -22.620 1.00 68.81 125 SER A O 1
ATOM 1042 N N . LEU A 1 126 ? 11.530 15.292 -22.203 1.00 62.72 126 LEU A N 1
ATOM 1043 C CA . LEU A 1 126 ? 12.945 14.985 -22.380 1.00 62.72 126 LEU A CA 1
ATOM 1044 C C . LEU A 1 126 ? 13.492 14.007 -21.331 1.00 62.72 126 LEU A C 1
ATOM 1046 O O . LEU A 1 126 ? 14.132 13.032 -21.722 1.00 62.72 126 LEU A O 1
ATOM 1050 N N . LEU A 1 127 ? 13.232 14.206 -20.033 1.00 74.75 127 LEU A N 1
ATOM 1051 C CA . LEU A 1 127 ? 13.684 13.278 -18.984 1.00 74.75 127 LEU A CA 1
ATOM 1052 C C . LEU A 1 127 ? 13.012 11.905 -19.125 1.00 74.75 127 LEU A C 1
ATOM 1054 O O . LEU A 1 127 ? 13.679 10.871 -19.060 1.00 74.75 127 LEU A O 1
ATOM 1058 N N . LEU A 1 128 ? 11.712 11.895 -19.426 1.00 77.25 128 LEU A N 1
ATOM 1059 C CA . LE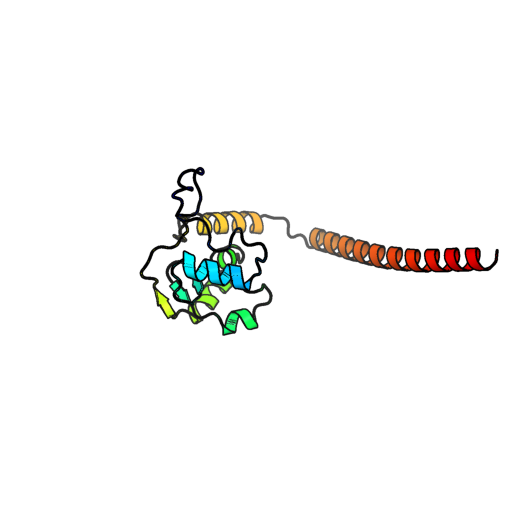U A 1 128 ? 10.951 10.668 -19.683 1.00 77.25 128 LEU A CA 1
ATOM 1060 C C . LEU A 1 128 ? 11.463 9.910 -20.919 1.00 77.25 128 LEU A C 1
ATOM 1062 O O . LEU A 1 128 ? 11.590 8.688 -20.882 1.00 77.25 128 LEU A O 1
ATOM 1066 N N . ARG A 1 129 ? 11.793 10.613 -22.011 1.00 82.69 129 ARG A N 1
ATOM 1067 C CA . ARG A 1 129 ? 12.370 10.002 -23.223 1.00 82.69 129 ARG A CA 1
ATOM 1068 C C . ARG A 1 129 ? 13.763 9.433 -22.973 1.00 82.69 129 ARG A C 1
ATOM 1070 O O . ARG A 1 129 ? 14.040 8.332 -23.437 1.00 82.69 129 ARG A O 1
ATOM 1077 N N . LYS A 1 130 ? 14.610 10.143 -22.219 1.00 85.94 130 LYS A N 1
ATOM 1078 C CA . LYS A 1 130 ? 15.938 9.647 -21.825 1.00 85.94 130 LYS A CA 1
ATOM 1079 C C . LYS A 1 130 ? 15.829 8.363 -21.009 1.00 85.94 130 LYS A C 1
ATOM 1081 O O . LYS A 1 130 ? 16.516 7.399 -21.320 1.00 85.94 130 LYS A O 1
ATOM 1086 N N . SER A 1 131 ? 14.936 8.330 -20.017 1.00 87.69 131 SER A N 1
ATOM 1087 C CA . SER A 1 131 ? 14.705 7.129 -19.209 1.00 87.69 131 SER A CA 1
ATOM 1088 C C . SER A 1 131 ? 14.256 5.943 -20.065 1.00 87.69 131 SER A C 1
ATOM 1090 O O . SER A 1 131 ? 14.850 4.876 -19.947 1.00 87.69 131 SER A O 1
ATOM 1092 N N . LYS A 1 132 ? 13.290 6.136 -20.976 1.00 90.00 132 LYS A N 1
ATOM 1093 C CA . LYS A 1 132 ? 12.845 5.077 -21.899 1.00 90.00 132 LYS A CA 1
ATOM 1094 C C . LYS A 1 132 ? 13.981 4.559 -22.774 1.00 90.00 132 LYS A C 1
ATOM 1096 O O . LYS A 1 132 ? 14.210 3.361 -22.810 1.00 90.00 132 LYS A O 1
ATOM 1101 N N . LEU A 1 133 ? 14.743 5.460 -23.393 1.00 94.94 133 LEU A N 1
ATOM 1102 C CA . LEU A 1 133 ? 15.863 5.082 -24.255 1.00 94.94 133 LEU A CA 1
ATOM 1103 C C . LEU A 1 133 ? 16.936 4.295 -23.490 1.00 94.94 133 LEU A C 1
ATOM 1105 O O . LEU A 1 133 ? 17.460 3.314 -24.008 1.00 94.94 133 LEU A O 1
ATOM 1109 N N . ILE A 1 134 ? 17.239 4.686 -22.248 1.00 95.06 134 ILE A N 1
ATOM 1110 C CA . ILE A 1 134 ? 18.176 3.953 -21.385 1.00 95.06 134 ILE A CA 1
ATOM 1111 C C . ILE A 1 134 ? 17.621 2.569 -21.023 1.00 95.06 134 ILE A C 1
ATOM 1113 O O . ILE A 1 134 ? 18.369 1.592 -21.037 1.00 95.06 134 ILE A O 1
ATOM 1117 N N . SER A 1 135 ? 16.332 2.455 -20.699 1.00 94.06 135 SER A N 1
ATOM 1118 C CA . SER A 1 135 ? 15.694 1.164 -20.417 1.00 94.06 135 SER A CA 1
ATOM 1119 C C . SER A 1 135 ? 15.701 0.243 -21.639 1.00 94.06 135 SER A C 1
ATOM 1121 O O . SER A 1 135 ? 16.088 -0.918 -21.510 1.00 94.06 135 SER A O 1
ATOM 1123 N N . ASP A 1 136 ? 15.357 0.765 -22.816 1.00 95.88 136 ASP A N 1
ATOM 1124 C CA . ASP A 1 136 ? 15.350 0.014 -24.074 1.00 95.88 136 ASP A CA 1
ATOM 1125 C C . ASP A 1 136 ? 16.764 -0.461 -24.440 1.00 95.88 136 ASP A C 1
ATOM 1127 O O . ASP A 1 136 ? 16.960 -1.616 -24.822 1.00 95.88 136 ASP A O 1
ATOM 1131 N N . LEU A 1 137 ? 17.772 0.397 -24.252 1.00 97.19 137 LEU A N 1
ATOM 1132 C CA . LEU A 1 137 ? 19.173 0.059 -24.500 1.00 97.19 137 LEU A CA 1
ATOM 1133 C C . LEU A 1 137 ? 19.693 -1.011 -23.530 1.00 97.19 137 LEU A C 1
ATOM 1135 O O . LEU A 1 137 ? 20.371 -1.942 -23.960 1.00 97.19 137 LEU A O 1
ATOM 1139 N N . ASN A 1 138 ? 19.350 -0.920 -22.242 1.00 96.88 138 ASN A N 1
ATOM 1140 C CA . ASN A 1 138 ? 19.697 -1.955 -21.264 1.00 96.88 138 ASN A CA 1
ATOM 1141 C C . ASN A 1 138 ? 19.050 -3.300 -21.611 1.00 96.88 138 ASN A C 1
ATOM 1143 O O . ASN A 1 138 ? 19.718 -4.332 -21.557 1.00 96.88 138 ASN A O 1
ATOM 1147 N N . LEU A 1 139 ? 17.772 -3.293 -21.998 1.00 96.94 139 LEU A N 1
ATOM 1148 C CA . LEU A 1 139 ? 17.058 -4.503 -22.394 1.00 96.94 139 LEU A CA 1
ATOM 1149 C C . LEU A 1 139 ? 17.690 -5.137 -23.639 1.00 96.94 139 LEU A C 1
ATOM 1151 O O . LEU A 1 139 ? 17.947 -6.341 -23.663 1.00 96.94 139 LEU A O 1
ATOM 1155 N N . PHE A 1 140 ? 17.992 -4.322 -24.650 1.00 97.12 140 PHE A N 1
ATOM 1156 C CA . PHE A 1 140 ? 18.684 -4.773 -25.850 1.00 97.12 140 PHE A CA 1
ATOM 1157 C C . PHE A 1 140 ? 20.051 -5.379 -25.520 1.00 97.12 140 PHE A C 1
ATOM 1159 O O . PHE A 1 140 ? 20.354 -6.483 -25.968 1.00 97.12 140 PHE A O 1
ATOM 1166 N N . LEU A 1 141 ? 20.861 -4.698 -24.703 1.00 97.31 141 LEU A N 1
ATOM 1167 C CA . LEU A 1 141 ? 22.189 -5.173 -24.321 1.00 97.31 141 LEU A CA 1
ATOM 1168 C C . LEU A 1 141 ? 22.115 -6.487 -23.535 1.00 97.31 141 LEU A C 1
ATOM 1170 O O . LEU A 1 141 ? 22.926 -7.383 -23.766 1.00 97.31 141 LEU A O 1
ATOM 1174 N N . PHE A 1 142 ? 21.126 -6.642 -22.655 1.00 97.06 142 PHE A N 1
ATOM 1175 C CA . PHE A 1 142 ? 20.892 -7.887 -21.929 1.00 97.06 142 PHE A CA 1
ATOM 1176 C C . PHE A 1 142 ? 20.603 -9.053 -22.884 1.00 97.06 142 PHE A C 1
ATOM 1178 O O . PHE A 1 142 ? 21.273 -10.085 -22.828 1.00 97.06 142 PHE A O 1
ATOM 1185 N N . PHE A 1 143 ? 19.670 -8.881 -23.826 1.00 97.31 143 PHE A N 1
ATOM 1186 C CA . PHE A 1 143 ? 19.388 -9.923 -24.814 1.00 97.31 143 PHE A CA 1
ATOM 1187 C C . PHE A 1 143 ? 20.592 -10.201 -25.713 1.00 97.31 143 PHE A C 1
ATOM 1189 O O . PHE A 1 143 ? 20.952 -11.359 -25.919 1.00 97.31 143 PHE A O 1
ATOM 1196 N N . PHE A 1 144 ? 21.262 -9.159 -26.198 1.00 96.81 144 PHE A N 1
ATOM 1197 C CA . PHE A 1 144 ? 22.426 -9.295 -27.064 1.00 96.81 144 PHE A CA 1
ATOM 1198 C C . PHE A 1 144 ? 23.571 -10.053 -26.381 1.00 96.81 144 PHE A C 1
ATOM 1200 O O . PHE A 1 144 ? 24.107 -11.006 -26.945 1.00 96.81 144 PHE A O 1
ATOM 1207 N N . THR A 1 145 ? 23.904 -9.695 -25.139 1.00 96.06 145 THR A N 1
ATOM 1208 C CA . THR A 1 145 ? 24.942 -10.384 -24.358 1.00 96.06 145 THR A CA 1
ATOM 1209 C C . THR A 1 145 ? 24.550 -11.822 -24.020 1.00 96.06 145 THR A C 1
ATOM 1211 O O . THR A 1 145 ? 25.400 -12.705 -24.106 1.00 96.06 145 THR A O 1
ATOM 1214 N N . SER A 1 146 ? 23.272 -12.099 -23.735 1.00 95.38 146 SER A N 1
ATOM 1215 C CA . SER A 1 146 ? 22.787 -13.472 -23.531 1.00 95.38 146 SER A CA 1
ATOM 1216 C C . SER A 1 146 ? 22.934 -14.342 -24.789 1.00 95.38 146 SER A C 1
ATOM 1218 O O . SER A 1 146 ? 23.404 -15.478 -24.708 1.00 95.38 146 SER A O 1
ATOM 1220 N N . LEU A 1 147 ? 22.621 -13.799 -25.972 1.00 95.50 147 LEU A N 1
ATOM 1221 C CA . LEU A 1 147 ? 22.764 -14.501 -27.249 1.00 95.50 147 LEU A CA 1
ATOM 1222 C C . LEU A 1 147 ? 24.237 -14.724 -27.605 1.00 95.50 147 LEU A C 1
ATOM 1224 O O . LEU A 1 147 ? 24.602 -15.821 -28.029 1.00 95.50 147 LEU A O 1
ATOM 1228 N N . LEU A 1 148 ? 25.091 -13.716 -27.398 1.00 94.38 148 LEU A N 1
ATOM 1229 C CA . LEU A 1 148 ? 26.537 -13.858 -27.564 1.00 94.38 148 LEU A CA 1
ATOM 1230 C C . LEU A 1 148 ? 27.107 -14.922 -26.626 1.00 94.38 148 LEU A C 1
ATOM 1232 O O . LEU A 1 148 ? 27.902 -15.743 -27.071 1.00 94.38 148 LEU A O 1
ATOM 1236 N N . PHE A 1 149 ? 26.680 -14.955 -25.362 1.00 93.00 149 PHE A N 1
ATOM 1237 C CA . PHE A 1 149 ? 27.123 -15.964 -24.402 1.00 93.00 149 PHE A CA 1
ATOM 1238 C C . PHE A 1 149 ? 26.785 -17.384 -24.871 1.00 93.00 149 PHE A C 1
ATOM 1240 O O . PHE A 1 149 ? 27.656 -18.254 -24.861 1.00 93.00 149 PHE A O 1
ATOM 1247 N N . VAL A 1 150 ? 25.557 -17.612 -25.351 1.00 92.62 150 VAL A N 1
ATOM 1248 C CA . VAL A 1 150 ? 25.158 -18.909 -25.921 1.00 92.62 150 VAL A CA 1
ATOM 1249 C C . VAL A 1 150 ? 26.029 -19.258 -27.129 1.00 92.62 150 VAL A C 1
ATOM 1251 O O . VAL A 1 150 ? 26.577 -20.353 -27.185 1.00 92.62 150 VAL A O 1
ATOM 1254 N N . ARG A 1 151 ? 26.231 -18.328 -28.070 1.00 87.88 151 ARG A N 1
ATOM 1255 C CA . ARG A 1 151 ? 27.044 -18.586 -29.272 1.00 87.88 151 ARG A CA 1
ATOM 1256 C C . ARG A 1 151 ? 28.509 -18.863 -28.957 1.00 87.88 151 ARG A C 1
ATOM 1258 O O . ARG A 1 151 ? 29.083 -19.779 -29.535 1.00 87.88 151 ARG A O 1
ATOM 1265 N N . MET A 1 152 ? 29.095 -18.119 -28.024 1.00 87.94 152 MET A N 1
ATOM 1266 C CA . MET A 1 152 ? 30.457 -18.363 -27.557 1.00 87.94 152 MET A CA 1
ATOM 1267 C C . MET A 1 152 ? 30.561 -19.745 -26.909 1.00 87.94 152 MET A C 1
ATOM 1269 O O . MET A 1 152 ? 31.470 -20.497 -27.245 1.00 87.94 152 MET A O 1
ATOM 1273 N N . ARG A 1 153 ? 29.605 -20.128 -26.052 1.00 84.38 153 ARG A N 1
ATOM 127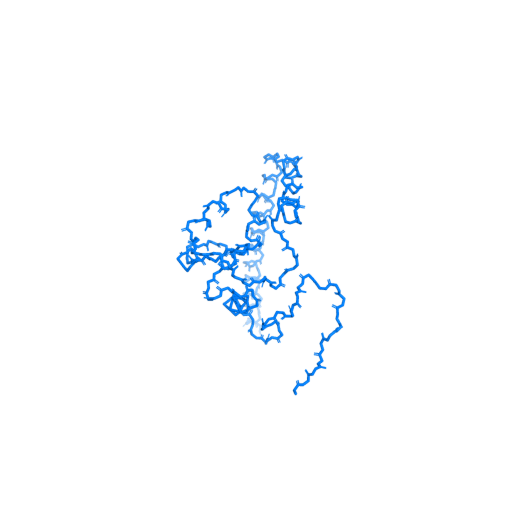4 C CA . ARG A 1 153 ? 29.571 -21.461 -25.432 1.00 84.38 153 ARG A CA 1
ATOM 1275 C C . ARG A 1 153 ? 29.507 -22.588 -26.468 1.00 84.38 153 ARG A C 1
ATOM 1277 O O . ARG A 1 153 ? 30.251 -23.555 -26.330 1.00 84.38 153 ARG A O 1
ATOM 1284 N N . GLU A 1 154 ? 28.671 -22.457 -27.497 1.00 77.19 154 GLU A N 1
ATOM 1285 C CA . GLU A 1 154 ? 28.588 -23.438 -28.591 1.00 77.19 154 GLU A CA 1
ATOM 1286 C C . GLU A 1 154 ? 29.913 -23.535 -29.366 1.00 77.19 154 GLU A C 1
ATOM 1288 O O . GLU A 1 154 ? 30.441 -24.631 -29.546 1.00 77.19 154 GLU A O 1
ATOM 1293 N N . CYS A 1 155 ? 30.518 -22.403 -29.748 1.00 72.06 155 CYS A N 1
ATOM 1294 C CA . CYS A 1 155 ? 31.819 -22.392 -30.428 1.00 72.06 155 CYS A CA 1
ATOM 1295 C C . CYS A 1 155 ? 32.930 -23.030 -29.578 1.00 72.06 155 CYS A C 1
ATOM 1297 O O . CYS A 1 155 ? 33.698 -23.847 -30.082 1.00 72.06 155 CYS A O 1
ATOM 1299 N N . PHE A 1 156 ? 33.002 -22.708 -28.283 1.00 68.56 156 PHE A N 1
ATOM 1300 C CA . PHE A 1 156 ? 33.969 -23.321 -27.368 1.00 68.56 156 PHE A CA 1
ATOM 1301 C C . PHE A 1 156 ? 33.721 -24.827 -27.176 1.00 68.56 156 PHE A C 1
ATOM 1303 O O . PHE A 1 156 ? 34.682 -25.592 -27.115 1.00 68.56 156 PHE A O 1
ATOM 1310 N N . SER A 1 157 ? 32.461 -25.276 -27.131 1.00 64.94 157 SER A N 1
ATOM 1311 C CA . SER A 1 157 ? 32.126 -26.701 -27.003 1.00 64.94 157 SER A CA 1
ATOM 1312 C C . SER A 1 157 ? 32.435 -27.513 -28.263 1.00 64.94 157 SER A C 1
ATOM 1314 O O . SER A 1 157 ? 32.754 -28.696 -28.146 1.00 64.94 157 SER A O 1
ATOM 1316 N N . ILE A 1 158 ? 32.326 -26.919 -29.455 1.00 63.62 158 ILE A N 1
ATOM 1317 C CA . ILE A 1 158 ? 32.675 -27.576 -30.724 1.00 63.62 158 ILE A CA 1
ATOM 1318 C C . ILE A 1 158 ? 34.198 -27.706 -30.848 1.00 63.62 158 ILE A C 1
ATOM 1320 O O . ILE A 1 158 ? 34.689 -28.785 -31.172 1.00 63.62 158 ILE A O 1
ATOM 1324 N N . SER A 1 159 ? 34.951 -26.655 -30.511 1.00 61.69 159 SER A N 1
ATOM 1325 C CA . SER A 1 159 ? 36.420 -26.684 -30.537 1.00 61.69 159 SER A CA 1
ATOM 1326 C C . SER A 1 159 ? 37.021 -27.723 -29.583 1.00 61.69 159 SER A C 1
ATOM 1328 O O . SER A 1 159 ? 38.046 -28.311 -29.902 1.00 61.69 159 SER A O 1
ATOM 1330 N N . PHE A 1 160 ? 36.371 -28.005 -28.448 1.00 59.38 160 PHE A N 1
ATOM 1331 C CA . PHE A 1 160 ? 36.801 -29.046 -27.499 1.00 59.38 160 PHE A CA 1
ATOM 1332 C C . PHE A 1 160 ? 36.414 -30.481 -27.902 1.00 59.38 160 PHE A C 1
ATOM 1334 O O . PHE A 1 160 ? 36.869 -31.423 -27.267 1.00 59.38 160 PHE A O 1
ATOM 1341 N N . ARG A 1 161 ? 35.552 -30.668 -28.913 1.00 55.75 161 ARG A N 1
ATOM 1342 C CA . ARG A 1 161 ? 35.175 -31.995 -29.446 1.00 55.75 161 ARG A CA 1
ATOM 1343 C C . ARG A 1 161 ? 35.989 -32.415 -30.674 1.00 55.75 161 ARG A C 1
ATOM 1345 O O . ARG A 1 161 ? 35.867 -33.557 -31.102 1.00 55.75 161 ARG A O 1
ATOM 1352 N N . LEU A 1 162 ? 36.747 -31.492 -31.264 1.00 51.31 162 LEU A N 1
ATOM 1353 C CA . LEU A 1 162 ? 37.577 -31.712 -32.455 1.00 51.31 162 LEU A CA 1
ATOM 1354 C C . LEU A 1 162 ? 39.078 -31.856 -32.130 1.00 51.31 162 LEU A C 1
ATOM 1356 O O . LEU A 1 162 ? 39.884 -31.968 -33.052 1.00 51.31 162 LEU A O 1
ATOM 1360 N N . VAL A 1 163 ? 39.432 -31.864 -30.841 1.00 50.34 163 VAL A N 1
ATOM 1361 C CA . VAL A 1 163 ? 40.752 -32.217 -30.287 1.00 50.34 163 VAL A CA 1
ATOM 1362 C C . VAL A 1 163 ? 40.584 -33.490 -29.471 1.00 50.34 163 VAL A C 1
ATOM 1364 O O . VAL A 1 163 ? 41.460 -34.371 -29.584 1.00 50.34 163 VAL A O 1
#

Foldseek 3Di:
DDPDDPDDPDDQFPDDFPCPPPPDDDPVNNQVSQCVQFVQVPAADEAQFGFHCVVVQVVDPVHDPLYLVVCLVPLDCPSVVVRVVRTDGGHPDGHRGPWHPPCPTDSVVSSVVVVVVVVPDPPPVVVVVVVVVVVVVVVVVVVVVVVVVVVVVVVVVVVVVVD

Radius of gyration: 24.29 Å; chains: 1; bounding box: 61×53×61 Å

Organism: NCBI:txid568069

pLDDT: mean 81.21, std 12.96, range [34.28, 97.31]